Protein AF-A0A3D4BCY2-F1 (afdb_monomer_lite)

Secondary structure (DSSP, 8-state):
-TTTTT-SEEEES-GGGGGG--GGGGSS-GGGSPPEE-SSSSSEE--SS-HHHHHHHHHHHT-EEEE----SS--HHHHHHHHHHHH--TTSTT--S----PPP---

Radius of gyration: 14.32 Å; chains: 1; bounding box: 33×37×39 Å

pLDDT: mean 86.17, std 18.75, range [29.62, 98.06]

Sequence (107 aa):
MMKEAALPLLRFPGGNFSSGYHWRDGVGPTENRPILPNPAWPEIECNDAGTDDWLRLCDLVGCEAMICGNGGNGTPEEAAQWVEYCNGRCGHAYGGSARRQRPSAAV

Foldseek 3Di:
DLLVVVEAEDEPPDDPQQQPDQQVLLDDDLVPRDWAQRPRDRDIDSSSHGDVNVVVVCVVSVHHYHYDHRPHPDDPVSVVLVVCCADPDPPDPNPDDHDPDDPPPDD

Structure (mmCIF, N/CA/C/O backbone):
data_AF-A0A3D4BCY2-F1
#
_entry.id   AF-A0A3D4BCY2-F1
#
loop_
_atom_site.group_PDB
_atom_site.id
_atom_site.type_symbol
_atom_site.label_atom_id
_atom_site.label_alt_id
_atom_site.label_comp_id
_atom_site.label_asym_id
_atom_site.label_entity_id
_atom_site.label_seq_id
_atom_site.pdbx_PDB_ins_code
_atom_site.Cartn_x
_atom_site.Cartn_y
_atom_site.Cartn_z
_atom_site.occupancy
_atom_site.B_iso_or_equiv
_atom_site.auth_seq_id
_atom_site.auth_comp_id
_atom_site.auth_asym_id
_atom_site.auth_atom_id
_atom_site.pdbx_PDB_model_num
ATOM 1 N N . MET A 1 1 ? -20.096 -9.928 7.953 1.00 86.56 1 MET A N 1
ATOM 2 C CA . MET A 1 1 ? -18.914 -10.800 8.167 1.00 86.56 1 MET A CA 1
ATOM 3 C C . MET A 1 1 ? -17.673 -10.071 8.700 1.00 86.56 1 MET A C 1
ATOM 5 O O . MET A 1 1 ? -17.444 -10.175 9.892 1.00 86.56 1 MET A O 1
ATOM 9 N N . MET A 1 2 ? -16.869 -9.324 7.917 1.00 92.56 2 MET A N 1
ATOM 10 C CA . MET A 1 2 ? -15.607 -8.738 8.452 1.00 92.56 2 MET A CA 1
ATOM 11 C C . MET A 1 2 ? -15.816 -7.779 9.635 1.00 92.56 2 MET A C 1
ATOM 13 O O . MET A 1 2 ? -15.078 -7.832 10.611 1.00 92.56 2 MET A O 1
ATOM 17 N N . LYS A 1 3 ? -16.863 -6.948 9.582 1.00 91.19 3 LYS A N 1
ATOM 18 C CA . LYS A 1 3 ? -17.237 -6.052 10.686 1.00 91.19 3 LYS A CA 1
ATOM 19 C C . LYS A 1 3 ? -17.689 -6.804 11.947 1.00 91.19 3 LYS A C 1
ATOM 21 O O . LYS A 1 3 ? -17.396 -6.380 13.055 1.00 91.19 3 LYS A O 1
ATOM 26 N N . GLU A 1 4 ? -18.384 -7.928 11.781 1.00 94.75 4 GLU A N 1
ATOM 27 C CA . GLU A 1 4 ? -18.826 -8.778 12.899 1.00 94.75 4 GLU A CA 1
ATOM 28 C C . GLU A 1 4 ? -17.664 -9.548 13.530 1.00 94.75 4 GLU A C 1
ATOM 30 O O . GLU A 1 4 ? -17.703 -9.834 14.721 1.00 94.75 4 GLU A O 1
ATOM 35 N N . ALA A 1 5 ? -16.622 -9.854 12.750 1.00 94.12 5 ALA A N 1
ATOM 36 C CA . ALA A 1 5 ? -15.426 -10.535 13.237 1.00 94.12 5 ALA A CA 1
ATOM 37 C C . ALA A 1 5 ? -14.593 -9.682 14.211 1.00 94.12 5 ALA A C 1
ATOM 39 O O . ALA A 1 5 ? -13.652 -10.207 14.799 1.00 94.12 5 ALA A O 1
ATOM 40 N N . ALA A 1 6 ? -14.930 -8.394 14.382 1.00 92.19 6 ALA A N 1
ATOM 41 C CA . ALA A 1 6 ? -14.304 -7.481 15.339 1.00 92.19 6 ALA A CA 1
ATOM 42 C C . ALA A 1 6 ? -12.766 -7.490 15.260 1.00 92.19 6 ALA A C 1
ATOM 44 O O . ALA A 1 6 ? -12.068 -7.527 16.273 1.00 92.19 6 ALA A O 1
ATOM 45 N N . LEU A 1 7 ? -12.237 -7.489 14.032 1.00 92.75 7 LEU A N 1
ATOM 46 C CA . LEU A 1 7 ? -10.800 -7.511 13.791 1.00 92.75 7 LEU A CA 1
ATOM 47 C C . LEU A 1 7 ? -10.181 -6.202 14.301 1.00 92.75 7 LEU A C 1
ATOM 49 O O . LEU A 1 7 ? -10.611 -5.135 13.866 1.00 92.75 7 LEU A O 1
ATOM 53 N N . PRO A 1 8 ? -9.169 -6.246 15.183 1.00 93.94 8 PRO A N 1
ATOM 54 C CA . PRO A 1 8 ? -8.557 -5.026 15.702 1.00 93.94 8 PRO A CA 1
ATOM 55 C C . PRO A 1 8 ? -7.662 -4.354 14.660 1.00 93.94 8 PRO A C 1
ATOM 57 O O . PRO A 1 8 ? -7.507 -3.139 14.672 1.00 93.94 8 PRO A O 1
ATOM 60 N N . LEU A 1 9 ? -7.083 -5.140 13.750 1.00 94.75 9 LEU A N 1
ATOM 61 C CA . LEU A 1 9 ? -6.047 -4.700 12.829 1.00 94.75 9 LEU A CA 1
ATOM 62 C C . LEU A 1 9 ? -6.112 -5.502 11.530 1.00 94.75 9 LEU A C 1
ATOM 64 O O . LEU A 1 9 ? -6.293 -6.721 11.546 1.00 94.75 9 LEU A O 1
ATOM 68 N N . LEU A 1 10 ? -5.916 -4.817 10.407 1.00 95.38 10 LEU A N 1
ATOM 69 C CA . LEU A 1 10 ? -5.707 -5.418 9.093 1.00 95.38 10 LEU A CA 1
ATOM 70 C C . LEU A 1 10 ? -4.318 -5.048 8.576 1.00 95.38 10 LEU A C 1
ATOM 72 O O . LEU A 1 10 ? -3.855 -3.930 8.782 1.00 95.38 10 LEU A O 1
ATOM 76 N N . ARG A 1 11 ? -3.656 -5.989 7.896 1.00 96.31 11 ARG A N 1
ATOM 77 C CA . ARG A 1 11 ? -2.319 -5.811 7.309 1.00 96.31 11 ARG A CA 1
ATOM 78 C C . ARG A 1 11 ? -2.392 -5.786 5.779 1.00 96.31 11 ARG A C 1
ATOM 80 O O . ARG A 1 11 ? -3.030 -6.657 5.198 1.00 96.31 11 ARG A O 1
ATOM 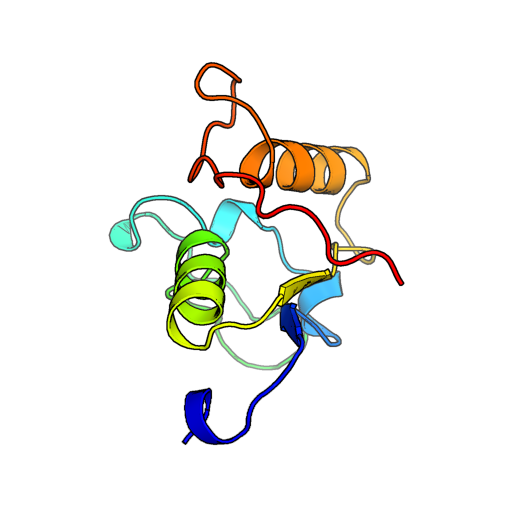87 N N . PHE A 1 12 ? -1.682 -4.858 5.136 1.00 95.94 12 PHE A N 1
ATOM 88 C CA . PHE A 1 12 ? -1.608 -4.688 3.672 1.00 95.94 12 PHE A CA 1
ATOM 89 C C . PHE A 1 12 ? -0.254 -4.102 3.242 1.00 95.94 12 PHE A C 1
ATOM 91 O O . PHE A 1 12 ? 0.347 -3.399 4.050 1.00 95.94 12 PHE A O 1
ATOM 98 N N . PRO A 1 13 ? 0.258 -4.337 2.019 1.00 88.00 13 PRO A N 1
ATOM 99 C CA . PRO A 1 13 ? -0.103 -5.336 1.014 1.00 88.00 13 PRO A CA 1
ATOM 100 C C . PRO A 1 13 ? 0.807 -6.545 1.246 1.00 88.00 13 PRO A C 1
ATOM 102 O O . PRO A 1 13 ? 1.875 -6.681 0.661 1.00 88.00 13 PRO A O 1
ATOM 105 N N . GLY A 1 14 ? 0.479 -7.319 2.278 1.00 90.50 14 GLY A N 1
ATOM 106 C CA . GLY A 1 14 ? 1.450 -8.165 2.968 1.00 90.50 14 GLY A CA 1
ATOM 107 C C . GLY A 1 14 ? 1.877 -9.436 2.230 1.00 90.50 14 GLY A C 1
ATOM 108 O O . GLY A 1 14 ? 1.538 -9.695 1.079 1.00 90.50 14 GLY A O 1
ATOM 109 N N . GLY A 1 15 ? 2.629 -10.261 2.961 1.00 92.75 15 GLY A N 1
ATOM 110 C CA . GLY A 1 15 ? 3.218 -11.492 2.435 1.00 92.75 15 GLY A CA 1
ATOM 111 C C . GLY A 1 15 ? 4.350 -11.206 1.450 1.00 92.75 15 GLY A C 1
ATOM 112 O O . GLY A 1 15 ? 4.912 -10.110 1.442 1.00 92.75 15 GLY A O 1
ATOM 113 N N . ASN A 1 16 ? 4.664 -12.191 0.612 1.00 95.12 16 ASN A N 1
ATOM 114 C CA . ASN A 1 16 ? 5.733 -12.095 -0.387 1.00 95.12 16 ASN A CA 1
ATOM 115 C C . ASN A 1 16 ? 5.494 -10.959 -1.397 1.00 95.12 16 ASN A C 1
ATOM 117 O O . ASN A 1 16 ? 6.449 -10.397 -1.919 1.00 95.12 16 ASN A O 1
ATOM 121 N N . PHE A 1 17 ? 4.230 -10.593 -1.633 1.00 96.81 17 PHE A N 1
ATOM 122 C CA . PHE A 1 17 ? 3.846 -9.535 -2.566 1.00 96.81 17 PHE A CA 1
ATOM 123 C C . PHE A 1 17 ? 4.458 -8.174 -2.202 1.00 96.81 17 PHE A C 1
ATOM 125 O O . PHE A 1 17 ? 4.984 -7.491 -3.077 1.00 96.81 17 PHE A O 1
ATOM 132 N N . SER A 1 18 ? 4.483 -7.814 -0.910 1.00 96.62 18 SER A N 1
ATOM 133 C CA . SER A 1 18 ? 5.070 -6.540 -0.461 1.00 96.62 18 SER A CA 1
ATOM 134 C C . SER A 1 18 ? 6.518 -6.330 -0.909 1.00 96.62 18 SER A C 1
ATOM 136 O O . SER A 1 18 ? 6.907 -5.189 -1.117 1.00 96.62 18 SER A O 1
ATOM 138 N N . SER A 1 19 ? 7.310 -7.391 -1.099 1.00 96.38 19 SER A N 1
ATOM 139 C CA . SER A 1 19 ? 8.725 -7.301 -1.493 1.00 96.38 19 SER A CA 1
ATOM 140 C C . SER A 1 19 ? 8.959 -6.806 -2.926 1.00 96.38 19 SER A C 1
ATOM 142 O O . SER A 1 19 ? 10.107 -6.563 -3.293 1.00 96.38 19 SER A O 1
ATOM 144 N N . GLY A 1 20 ? 7.904 -6.684 -3.733 1.00 96.50 20 GLY A N 1
ATOM 145 C CA . GLY A 1 20 ? 7.965 -6.140 -5.090 1.00 96.50 20 GLY A CA 1
ATOM 146 C C . GLY A 1 20 ? 6.833 -5.172 -5.419 1.00 96.50 20 GLY A C 1
ATOM 147 O O . GLY A 1 20 ? 6.617 -4.878 -6.589 1.00 96.50 20 GLY A O 1
ATOM 148 N N . TYR A 1 21 ? 6.080 -4.721 -4.413 1.00 97.25 21 TYR A N 1
ATOM 149 C CA . TYR A 1 21 ? 4.952 -3.816 -4.601 1.00 97.25 21 TYR A CA 1
ATOM 150 C C . TYR A 1 21 ? 5.393 -2.361 -4.457 1.00 97.25 21 TYR A C 1
ATOM 152 O O . TYR A 1 21 ? 5.931 -1.978 -3.413 1.00 97.25 21 TYR A O 1
ATOM 160 N N . HIS A 1 22 ? 5.122 -1.551 -5.478 1.00 97.44 22 HIS A N 1
ATOM 161 C CA . HIS A 1 22 ? 5.361 -0.114 -5.447 1.00 97.44 22 HIS A CA 1
ATOM 162 C C . HIS A 1 22 ? 4.053 0.618 -5.166 1.00 97.44 22 HIS A C 1
ATOM 164 O O . HIS A 1 22 ? 3.135 0.633 -5.981 1.00 97.44 22 HIS A O 1
ATOM 170 N N . TRP A 1 23 ? 3.941 1.236 -3.989 1.00 96.44 23 TRP A N 1
ATOM 171 C CA . TRP A 1 23 ? 2.650 1.716 -3.470 1.00 96.44 23 TRP A CA 1
ATOM 172 C C . TRP A 1 23 ? 1.960 2.760 -4.351 1.00 96.44 23 TRP A C 1
ATOM 174 O O . TRP A 1 23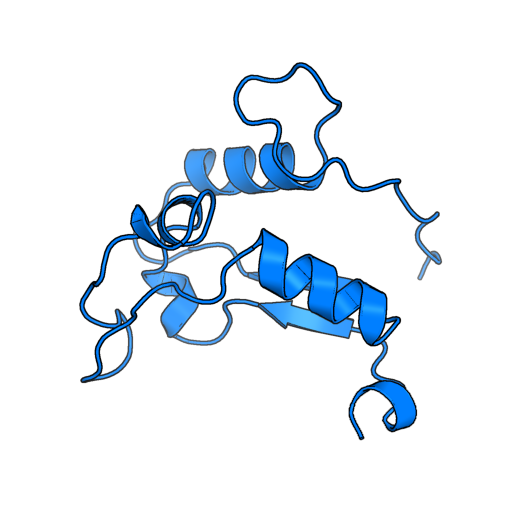 ? 0.739 2.918 -4.276 1.00 96.44 23 TRP A O 1
ATOM 184 N N . ARG A 1 24 ? 2.741 3.467 -5.175 1.00 96.00 24 ARG A N 1
ATOM 185 C CA . ARG A 1 24 ? 2.259 4.482 -6.115 1.00 96.00 24 ARG A CA 1
ATOM 186 C C . ARG A 1 24 ? 1.449 3.890 -7.267 1.00 96.00 24 ARG A C 1
ATOM 188 O O . ARG A 1 24 ? 0.602 4.590 -7.810 1.00 96.00 24 ARG A O 1
ATOM 195 N N . ASP A 1 25 ? 1.671 2.622 -7.594 1.00 96.75 25 ASP A N 1
ATOM 196 C CA . ASP A 1 25 ? 0.934 1.929 -8.651 1.00 96.75 25 ASP A CA 1
ATOM 197 C C . ASP A 1 25 ? -0.530 1.692 -8.242 1.00 96.75 25 ASP A C 1
ATOM 199 O O . ASP A 1 25 ? -1.416 1.617 -9.087 1.00 96.75 25 ASP A O 1
ATOM 203 N N . GLY A 1 26 ? -0.806 1.649 -6.934 1.00 95.44 26 GLY A N 1
ATOM 204 C CA . GLY A 1 26 ? -2.142 1.459 -6.368 1.00 95.44 26 GLY A CA 1
ATOM 205 C C . GLY A 1 26 ? -2.856 2.739 -5.917 1.00 95.44 26 GLY A C 1
ATOM 206 O O . GLY A 1 26 ? -3.798 2.651 -5.131 1.00 95.44 26 GLY A O 1
ATOM 207 N N . VAL A 1 27 ? -2.419 3.938 -6.314 1.00 94.25 27 VAL A N 1
ATOM 208 C CA . VAL A 1 27 ? -3.076 5.201 -5.908 1.00 94.25 27 VAL A CA 1
ATOM 209 C C . VAL A 1 27 ? -3.474 6.056 -7.106 1.00 94.25 27 VAL A C 1
ATOM 211 O O . VAL A 1 27 ? -2.961 5.899 -8.208 1.00 94.25 27 VAL A O 1
ATOM 214 N N . GLY A 1 28 ? -4.401 6.991 -6.887 1.00 91.25 28 GLY A N 1
ATOM 215 C CA . GLY A 1 28 ? -4.969 7.816 -7.956 1.00 91.25 28 GLY A CA 1
ATOM 216 C C . GLY A 1 28 ? -6.124 7.128 -8.701 1.00 91.25 28 GLY A C 1
ATOM 217 O O . GLY A 1 28 ? -6.607 6.084 -8.246 1.00 91.25 28 GLY A O 1
ATOM 218 N N . PRO A 1 29 ? -6.611 7.728 -9.806 1.00 93.25 29 PRO A N 1
ATOM 219 C CA . PRO A 1 29 ? -7.732 7.194 -10.582 1.00 93.25 29 PRO A CA 1
ATOM 220 C C . PRO A 1 29 ? -7.432 5.786 -11.100 1.00 93.25 29 PRO A C 1
ATOM 222 O O . PRO A 1 29 ? -6.366 5.568 -11.675 1.00 93.25 29 PRO A O 1
ATOM 225 N N . THR A 1 30 ? -8.353 4.845 -10.889 1.00 92.50 30 THR A N 1
ATOM 226 C CA . THR A 1 30 ? -8.173 3.421 -11.215 1.00 92.50 30 THR A CA 1
ATOM 227 C C . THR A 1 30 ? -7.818 3.203 -12.685 1.00 92.50 30 THR A C 1
ATOM 229 O O . THR A 1 30 ? -6.958 2.389 -12.990 1.00 92.50 30 THR A O 1
ATOM 232 N N . GLU A 1 31 ? -8.390 3.992 -13.595 1.00 95.06 31 GLU A N 1
ATOM 233 C CA . GLU A 1 31 ? -8.120 3.931 -15.035 1.00 95.06 31 GLU A CA 1
ATOM 234 C C . GLU A 1 31 ? -6.670 4.261 -15.427 1.00 95.06 31 GLU A C 1
ATOM 236 O O . GLU A 1 31 ? -6.244 3.928 -16.531 1.00 95.06 31 GLU A O 1
ATOM 241 N N . ASN A 1 32 ? -5.916 4.911 -14.535 1.00 95.19 32 ASN A N 1
ATOM 242 C CA . ASN A 1 32 ? -4.515 5.272 -14.748 1.00 95.19 32 ASN A CA 1
ATOM 243 C C . ASN A 1 32 ? -3.543 4.334 -14.018 1.00 95.19 32 ASN A C 1
ATOM 245 O O . ASN A 1 32 ? -2.329 4.514 -14.141 1.00 95.19 32 ASN A O 1
ATOM 249 N N . ARG A 1 33 ? -4.046 3.371 -13.236 1.00 96.50 33 ARG A N 1
ATOM 250 C CA . ARG A 1 33 ? -3.207 2.430 -12.490 1.00 96.50 33 ARG A CA 1
ATOM 251 C C . ARG A 1 33 ? -2.662 1.358 -13.440 1.00 96.50 33 ARG A C 1
ATOM 253 O O . ARG A 1 33 ? -3.401 0.865 -14.294 1.00 96.50 33 ARG A O 1
ATOM 260 N N . PRO A 1 34 ? -1.365 1.017 -13.358 1.00 97.38 34 PRO A N 1
ATOM 261 C CA . PRO A 1 34 ? -0.763 0.070 -14.281 1.00 97.38 34 PRO A CA 1
ATOM 262 C C . PRO A 1 34 ? -1.205 -1.364 -13.972 1.00 97.38 34 PRO A C 1
ATOM 264 O O . PRO A 1 34 ? -1.339 -1.754 -12.815 1.00 97.38 34 PRO A O 1
ATOM 267 N N . ILE A 1 35 ? -1.340 -2.171 -15.023 1.00 97.50 35 ILE A N 1
ATOM 268 C CA . ILE A 1 35 ? -1.495 -3.624 -14.923 1.00 97.50 35 ILE A CA 1
ATOM 269 C C . ILE A 1 35 ? -0.104 -4.248 -15.049 1.00 97.50 35 ILE A C 1
ATOM 271 O O . ILE A 1 35 ? 0.558 -4.080 -16.077 1.00 97.50 35 ILE A O 1
ATOM 275 N N . LEU A 1 36 ? 0.352 -4.951 -14.013 1.00 96.69 36 LEU A N 1
ATOM 276 C CA . LEU A 1 36 ? 1.722 -5.457 -13.898 1.00 96.69 36 LEU A CA 1
ATOM 277 C C . LEU A 1 36 ? 1.741 -6.956 -13.573 1.00 96.69 36 LEU A C 1
ATOM 279 O O . LEU A 1 36 ? 0.791 -7.475 -12.993 1.00 96.69 36 LEU A O 1
ATOM 283 N N . PRO A 1 37 ? 2.819 -7.687 -13.902 1.00 97.06 37 PRO A N 1
ATOM 284 C CA . PRO A 1 37 ? 3.032 -9.017 -13.344 1.00 97.06 37 PRO A CA 1
ATOM 285 C C . PRO A 1 37 ? 3.065 -8.962 -11.814 1.00 97.06 37 PRO A C 1
ATOM 287 O O . PRO A 1 37 ? 3.716 -8.090 -11.237 1.00 97.06 37 PRO A O 1
ATOM 290 N N . ASN A 1 38 ? 2.395 -9.905 -11.155 1.00 95.69 38 ASN A N 1
ATOM 291 C CA . ASN A 1 38 ? 2.461 -10.014 -9.707 1.00 95.69 38 ASN A CA 1
ATOM 292 C C . ASN A 1 38 ? 3.904 -10.382 -9.285 1.00 95.69 38 ASN A C 1
ATOM 294 O O . ASN A 1 38 ? 4.480 -11.329 -9.824 1.00 95.69 38 ASN A O 1
ATOM 298 N N . PRO A 1 39 ? 4.513 -9.668 -8.322 1.00 93.62 39 PRO A N 1
ATOM 299 C CA . PRO A 1 39 ? 5.911 -9.878 -7.944 1.00 93.62 39 PRO A CA 1
ATOM 300 C C . PRO A 1 39 ? 6.174 -11.199 -7.205 1.00 93.62 39 PRO A C 1
ATOM 302 O O . PRO A 1 39 ? 7.327 -11.609 -7.086 1.00 93.62 39 PRO A O 1
ATOM 305 N N . ALA A 1 40 ? 5.137 -11.853 -6.675 1.00 95.44 40 ALA A N 1
ATOM 306 C CA . ALA A 1 40 ? 5.266 -13.068 -5.872 1.00 95.44 40 ALA A CA 1
ATOM 307 C C . ALA A 1 40 ? 4.672 -14.314 -6.541 1.00 95.44 40 ALA A C 1
ATOM 309 O O . ALA A 1 40 ? 5.145 -15.424 -6.291 1.00 95.44 40 ALA A O 1
ATOM 310 N N . TRP A 1 41 ? 3.641 -14.145 -7.367 1.00 94.56 41 TRP A N 1
ATOM 311 C CA . TRP A 1 41 ? 2.825 -15.237 -7.902 1.00 94.56 41 TRP A CA 1
ATOM 312 C C . TRP A 1 41 ? 2.745 -15.168 -9.433 1.00 94.56 41 TRP A C 1
ATOM 314 O O . TRP A 1 41 ? 2.914 -14.089 -9.996 1.00 94.56 41 TRP A O 1
ATOM 324 N N . PRO A 1 42 ? 2.477 -16.285 -10.139 1.00 95.56 42 PRO A N 1
ATOM 325 C CA . PRO A 1 42 ? 2.331 -16.303 -11.597 1.00 95.56 42 PRO A CA 1
ATOM 326 C C . PRO A 1 42 ? 0.964 -15.741 -12.034 1.00 95.56 42 PRO A C 1
ATOM 328 O O . PRO A 1 42 ? 0.188 -16.405 -12.717 1.00 95.56 42 PRO A O 1
ATOM 331 N N . GLU A 1 43 ? 0.665 -14.520 -11.603 1.00 95.44 43 GLU A N 1
ATOM 332 C CA . GLU A 1 43 ? -0.596 -13.815 -11.809 1.00 95.44 43 GLU A CA 1
ATOM 333 C C . GLU A 1 43 ? -0.332 -12.391 -12.311 1.00 95.44 43 GLU A C 1
ATOM 335 O O . GLU A 1 43 ? 0.809 -11.931 -12.396 1.00 95.44 43 GLU A O 1
ATOM 340 N N . ILE A 1 44 ? -1.407 -11.691 -12.655 1.00 96.69 44 ILE A N 1
ATOM 341 C CA . ILE A 1 44 ? -1.383 -10.278 -13.017 1.00 96.69 44 ILE A CA 1
ATOM 342 C C . ILE A 1 44 ? -2.001 -9.486 -11.868 1.00 96.69 44 ILE A C 1
ATOM 344 O O . ILE A 1 44 ? -3.053 -9.856 -11.356 1.00 96.69 44 ILE A O 1
ATOM 348 N N . GLU A 1 45 ? -1.345 -8.401 -11.481 1.00 96.38 45 GLU A N 1
ATOM 349 C CA . GLU A 1 45 ? -1.861 -7.408 -10.553 1.00 96.38 45 GLU A CA 1
ATOM 350 C C . GLU A 1 45 ? -2.443 -6.233 -11.346 1.00 96.38 45 GLU A C 1
ATOM 352 O O . GLU A 1 45 ? -1.731 -5.560 -12.095 1.00 96.38 45 GLU A O 1
ATOM 357 N N . CYS A 1 46 ? -3.746 -5.999 -11.193 1.00 96.19 46 CYS A N 1
ATOM 358 C CA . CYS A 1 46 ? -4.448 -4.898 -11.856 1.00 96.19 46 CYS A CA 1
ATOM 359 C C . CYS A 1 46 ? -4.349 -3.580 -11.077 1.00 96.19 46 CYS A C 1
ATOM 361 O O . CYS A 1 46 ? -4.662 -2.531 -11.628 1.00 96.19 46 CYS A O 1
ATOM 363 N N . ASN A 1 47 ? -3.944 -3.626 -9.801 1.00 95.44 47 ASN A N 1
ATOM 364 C CA . ASN A 1 47 ? -3.905 -2.482 -8.889 1.00 95.44 47 ASN A CA 1
ATOM 365 C C . ASN A 1 47 ? -5.276 -1.795 -8.692 1.00 95.44 47 ASN A C 1
ATOM 367 O O . ASN A 1 47 ? -5.357 -0.637 -8.272 1.00 95.44 47 ASN A O 1
ATOM 371 N N . ASP A 1 48 ? -6.376 -2.520 -8.929 1.00 94.44 48 ASP A N 1
ATOM 372 C CA . ASP A 1 48 ? -7.748 -2.014 -8.765 1.00 94.44 48 ASP A CA 1
ATO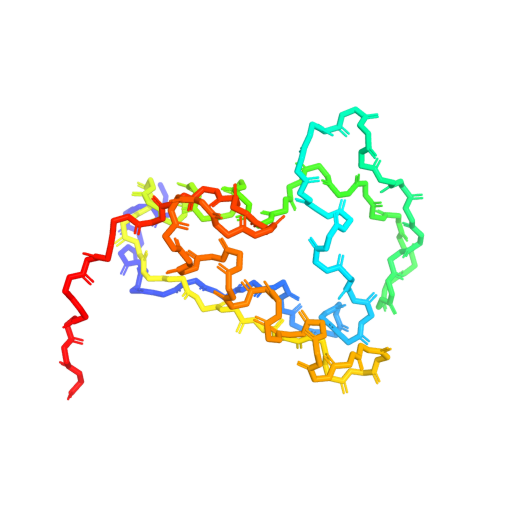M 373 C C . ASP A 1 48 ? -8.040 -1.583 -7.321 1.00 94.44 48 ASP A C 1
ATOM 375 O O . ASP A 1 48 ? -8.799 -0.641 -7.090 1.00 94.44 48 ASP A O 1
ATOM 379 N N . ALA A 1 49 ? -7.413 -2.251 -6.349 1.00 94.56 49 ALA A N 1
ATOM 380 C CA . ALA A 1 49 ? -7.494 -1.928 -4.933 1.00 94.56 49 ALA A CA 1
ATOM 381 C C . ALA A 1 49 ? -6.097 -1.643 -4.378 1.00 94.56 49 ALA A C 1
ATOM 383 O O . ALA A 1 49 ? -5.283 -2.552 -4.222 1.00 94.56 49 ALA A O 1
ATOM 384 N N . GLY A 1 50 ? -5.837 -0.382 -4.037 1.00 95.06 50 GLY A N 1
ATOM 385 C CA . GLY A 1 50 ? -4.574 0.019 -3.426 1.00 95.06 50 GLY A CA 1
ATOM 386 C C . GLY A 1 50 ? -4.761 0.730 -2.093 1.00 95.06 50 GLY A C 1
ATOM 387 O O . GLY A 1 50 ? -5.673 0.417 -1.325 1.00 95.06 50 GLY A O 1
ATOM 388 N N . THR A 1 51 ? -3.867 1.672 -1.786 1.00 95.31 51 THR A N 1
ATOM 389 C CA . THR A 1 51 ? -3.777 2.277 -0.446 1.00 95.31 51 THR A CA 1
ATOM 390 C C . THR A 1 51 ? -5.093 2.932 -0.023 1.00 95.31 51 THR A C 1
ATOM 392 O O . THR A 1 51 ? -5.610 2.607 1.043 1.00 95.31 51 THR A O 1
ATOM 395 N N . ASP A 1 52 ? -5.667 3.813 -0.846 1.00 93.56 52 ASP A N 1
ATOM 396 C CA . ASP A 1 52 ? -6.900 4.538 -0.501 1.00 93.56 52 ASP A CA 1
ATOM 397 C C . ASP A 1 52 ? -8.090 3.590 -0.282 1.00 93.56 52 ASP A C 1
ATOM 399 O O . ASP A 1 52 ? -8.842 3.726 0.690 1.00 93.56 52 ASP A O 1
ATOM 403 N N . ASP A 1 53 ? -8.229 2.597 -1.161 1.00 94.69 53 ASP A N 1
ATOM 404 C CA . ASP A 1 53 ? -9.306 1.607 -1.130 1.00 94.69 53 ASP A CA 1
ATOM 405 C C . ASP A 1 53 ? -9.225 0.751 0.140 1.00 94.69 53 ASP A C 1
ATOM 407 O O . ASP A 1 53 ? -10.217 0.542 0.847 1.00 94.69 53 ASP A O 1
ATOM 411 N N . TRP A 1 54 ? -8.014 0.313 0.484 1.00 95.38 54 TRP A N 1
ATOM 412 C CA . TRP A 1 54 ? -7.756 -0.467 1.686 1.00 95.38 54 TRP A CA 1
ATOM 413 C C . TRP A 1 54 ? -7.932 0.349 2.975 1.00 95.38 54 TRP A C 1
ATOM 415 O O . TRP A 1 54 ? -8.524 -0.141 3.943 1.00 95.38 54 TRP A O 1
ATOM 425 N N . LEU A 1 55 ? -7.483 1.608 3.007 1.00 94.75 55 LEU A N 1
ATOM 426 C CA . LEU A 1 55 ? -7.708 2.485 4.160 1.00 94.75 55 LEU A CA 1
ATOM 427 C C . LEU A 1 55 ? -9.211 2.710 4.381 1.00 94.75 55 LEU A C 1
ATOM 429 O O . LEU A 1 55 ? -9.666 2.666 5.528 1.00 94.75 55 LEU A O 1
ATOM 433 N N . ARG A 1 56 ? -9.985 2.876 3.299 1.00 93.88 56 ARG A N 1
ATOM 434 C CA . ARG A 1 56 ? -11.449 2.974 3.355 1.00 93.88 56 ARG A CA 1
ATOM 435 C C . ARG A 1 56 ? -12.093 1.686 3.859 1.00 93.88 56 ARG A C 1
ATOM 437 O O . ARG A 1 56 ? -13.032 1.755 4.653 1.00 93.88 56 ARG A O 1
ATOM 444 N N . LEU A 1 57 ? -11.596 0.522 3.443 1.00 94.75 57 LEU A N 1
ATOM 445 C CA . LEU A 1 57 ? -12.047 -0.760 3.984 1.00 94.75 57 LEU A CA 1
ATOM 446 C C . LEU A 1 57 ? -11.823 -0.828 5.500 1.00 94.75 57 LEU A C 1
ATOM 448 O O . LEU A 1 57 ? -12.749 -1.184 6.228 1.00 94.75 57 LEU A O 1
ATOM 452 N N . CYS A 1 58 ? -10.640 -0.434 5.984 1.00 95.25 58 CYS A N 1
ATOM 453 C CA . CYS A 1 58 ? -10.341 -0.410 7.418 1.00 95.25 58 CYS A CA 1
ATOM 454 C C . CYS A 1 58 ? -11.320 0.487 8.192 1.00 95.25 58 CYS A C 1
ATOM 456 O O . CYS A 1 58 ? -11.817 0.092 9.248 1.00 95.25 58 CYS A O 1
ATOM 458 N N . ASP A 1 59 ? -11.675 1.654 7.644 1.00 94.06 59 ASP A N 1
ATOM 459 C CA . ASP A 1 59 ? -12.662 2.551 8.256 1.00 94.06 59 ASP A CA 1
ATOM 460 C C . ASP A 1 59 ? -14.071 1.943 8.315 1.00 94.06 59 ASP A C 1
ATOM 462 O O . ASP A 1 59 ? -14.766 2.105 9.321 1.00 94.06 59 ASP A O 1
ATOM 466 N N . LEU A 1 60 ? -14.492 1.234 7.263 1.00 94.38 60 LEU A N 1
ATOM 467 C CA . LEU A 1 60 ? -15.797 0.565 7.202 1.00 94.38 60 LEU A CA 1
ATOM 468 C C . LEU A 1 60 ? -15.886 -0.632 8.159 1.00 94.38 60 LEU A C 1
ATOM 470 O O . LEU A 1 60 ? -16.936 -0.858 8.771 1.00 94.38 60 LEU A O 1
ATOM 474 N N . VAL A 1 61 ? -14.795 -1.392 8.277 1.00 95.25 61 VAL A N 1
ATOM 475 C CA . VAL A 1 61 ? -14.670 -2.525 9.204 1.00 95.25 61 VAL A CA 1
ATOM 476 C C . VAL A 1 61 ? -14.544 -2.037 10.649 1.00 95.25 61 VAL A C 1
ATOM 478 O O . VAL A 1 61 ? -15.069 -2.686 11.550 1.00 95.25 61 VAL A O 1
ATOM 481 N N . GLY A 1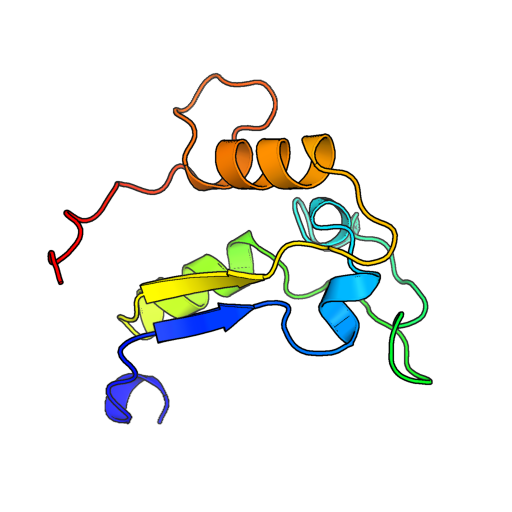 62 ? -13.937 -0.869 10.866 1.00 94.44 62 GLY A N 1
ATOM 482 C CA . GLY A 1 62 ? -13.682 -0.309 12.192 1.00 94.44 62 GLY A CA 1
ATOM 483 C C . GLY A 1 62 ? -12.396 -0.831 12.832 1.00 94.44 62 GLY A C 1
ATOM 484 O O . GLY A 1 62 ? -12.337 -0.929 14.054 1.00 94.44 62 GLY A O 1
ATOM 485 N N . CYS A 1 63 ? -11.388 -1.165 12.024 1.00 94.19 63 CYS A N 1
ATOM 486 C CA . CYS A 1 63 ? -10.108 -1.707 12.476 1.00 94.19 63 CYS A CA 1
ATOM 487 C C . CYS A 1 63 ? -8.946 -0.743 12.209 1.00 94.19 63 CYS A C 1
ATOM 489 O O . CYS A 1 63 ? -9.033 0.168 11.379 1.00 94.19 63 CYS A O 1
ATOM 491 N N . GLU A 1 64 ? -7.823 -0.976 12.881 1.00 94.62 64 GLU A N 1
ATOM 492 C CA . GLU A 1 64 ? -6.570 -0.301 12.575 1.00 94.62 64 GLU A CA 1
ATOM 493 C C . GLU A 1 64 ? -5.936 -0.835 11.287 1.00 94.62 64 GLU A C 1
ATOM 495 O O . GLU A 1 64 ? -6.170 -1.962 10.844 1.00 94.62 64 GLU A O 1
ATOM 500 N N . ALA A 1 65 ? -5.123 0.017 10.678 1.00 95.19 65 ALA A N 1
ATOM 501 C CA . ALA A 1 65 ? -4.451 -0.228 9.415 1.00 95.19 65 ALA A CA 1
ATOM 502 C C . ALA A 1 65 ? -2.950 -0.403 9.670 1.00 95.19 65 ALA A C 1
ATOM 504 O O . ALA A 1 65 ? -2.297 0.528 10.138 1.00 95.19 65 ALA A O 1
ATOM 505 N N . MET A 1 66 ? -2.402 -1.566 9.320 1.00 95.38 66 MET A N 1
ATOM 506 C CA . MET A 1 66 ? -0.970 -1.858 9.352 1.00 95.38 66 MET A CA 1
ATOM 507 C C . MET A 1 66 ? -0.407 -1.996 7.935 1.00 95.38 66 MET A C 1
ATOM 509 O O . MET A 1 66 ? -0.750 -2.928 7.206 1.00 95.38 66 MET A O 1
ATOM 513 N N . ILE A 1 67 ? 0.501 -1.095 7.563 1.00 94.94 67 ILE A N 1
ATOM 514 C CA . ILE A 1 67 ? 1.190 -1.141 6.270 1.00 94.94 67 ILE A CA 1
ATOM 515 C C . ILE A 1 67 ? 2.469 -1.984 6.372 1.00 94.94 67 ILE A C 1
ATOM 517 O O . ILE A 1 67 ? 3.238 -1.867 7.325 1.00 94.94 67 ILE A O 1
ATOM 521 N N . CYS A 1 68 ? 2.702 -2.827 5.370 1.00 95.81 68 CYS A N 1
ATOM 522 C CA . CYS A 1 68 ? 3.938 -3.561 5.143 1.00 95.81 68 CYS A CA 1
ATOM 523 C C . CYS A 1 68 ? 4.708 -2.871 4.013 1.00 95.81 68 CYS A C 1
ATOM 525 O O . CYS A 1 68 ? 4.303 -2.954 2.856 1.00 95.81 68 CYS A O 1
ATOM 527 N N . GLY A 1 69 ? 5.795 -2.176 4.348 1.00 94.88 69 GLY A N 1
ATOM 528 C CA . GLY A 1 69 ? 6.651 -1.538 3.347 1.00 94.88 69 GLY A CA 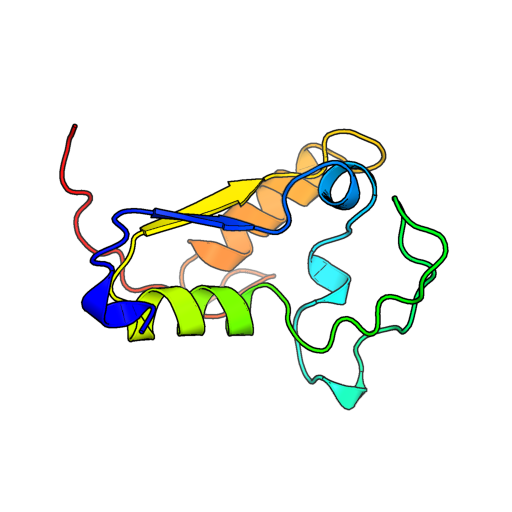1
ATOM 529 C C . GLY A 1 69 ? 7.372 -2.556 2.460 1.00 94.88 69 GLY A C 1
ATOM 530 O O . GLY A 1 69 ? 7.584 -3.705 2.858 1.00 94.88 69 GLY A O 1
ATOM 531 N N . ASN A 1 70 ? 7.776 -2.113 1.271 1.00 97.12 70 ASN A N 1
ATOM 532 C CA . ASN A 1 70 ? 8.574 -2.917 0.358 1.00 97.12 70 ASN A CA 1
ATOM 533 C C . ASN A 1 70 ? 10.038 -2.955 0.812 1.00 97.12 70 ASN A C 1
ATOM 535 O O . ASN A 1 70 ? 10.794 -2.01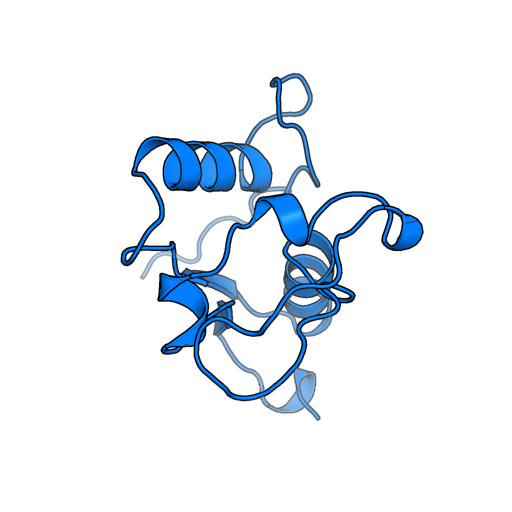0 0.604 1.00 97.12 70 ASN A O 1
ATOM 539 N N . GLY A 1 71 ? 10.420 -4.060 1.453 1.00 95.25 71 GLY A N 1
ATOM 540 C CA . GLY A 1 71 ? 11.798 -4.342 1.863 1.00 95.25 71 GLY A CA 1
ATOM 541 C C . GLY A 1 71 ? 12.574 -5.246 0.900 1.00 95.25 71 GLY A C 1
ATOM 542 O O . GLY A 1 71 ? 13.617 -5.762 1.290 1.00 95.25 71 GLY A O 1
ATOM 543 N N . GLY A 1 72 ? 12.043 -5.518 -0.297 1.00 96.44 72 GLY A N 1
ATOM 544 C CA . GLY A 1 72 ? 12.713 -6.327 -1.314 1.00 96.44 72 GLY A CA 1
ATOM 545 C C . GLY A 1 72 ? 13.457 -5.450 -2.314 1.00 96.44 72 GLY A C 1
ATOM 546 O O . GLY A 1 72 ? 14.664 -5.263 -2.189 1.00 96.44 72 GLY A O 1
ATOM 547 N N . ASN A 1 73 ? 12.739 -4.918 -3.303 1.00 96.25 73 ASN A N 1
ATOM 548 C CA . ASN A 1 73 ? 13.301 -4.053 -4.349 1.00 96.25 73 ASN A CA 1
ATOM 549 C C . ASN A 1 73 ? 12.924 -2.560 -4.215 1.00 96.25 73 ASN A C 1
ATOM 551 O O . ASN A 1 73 ? 13.315 -1.767 -5.070 1.00 96.25 73 ASN A O 1
ATOM 555 N N . GLY A 1 74 ? 12.167 -2.180 -3.180 1.00 96.19 74 GLY A N 1
ATOM 556 C CA . GLY A 1 74 ? 11.839 -0.785 -2.863 1.00 96.19 74 GLY A CA 1
ATOM 557 C C . GLY A 1 74 ? 12.969 -0.045 -2.139 1.00 96.19 74 GLY A C 1
ATOM 558 O O . GLY A 1 74 ? 13.993 -0.633 -1.781 1.00 96.19 74 GLY A O 1
ATOM 559 N N . THR A 1 75 ? 12.784 1.258 -1.892 1.00 98.06 75 THR A N 1
ATOM 560 C CA . THR A 1 75 ? 13.765 2.082 -1.156 1.00 98.06 75 THR A CA 1
ATOM 561 C C . THR A 1 75 ? 13.210 2.647 0.158 1.00 98.06 75 THR A C 1
ATOM 563 O O . THR A 1 75 ? 11.994 2.804 0.312 1.00 98.06 75 THR A O 1
ATOM 566 N N . PRO A 1 76 ? 14.079 3.008 1.125 1.00 97.44 76 PRO A N 1
ATOM 567 C CA . PRO A 1 76 ? 13.654 3.724 2.328 1.00 97.44 76 PRO A CA 1
ATOM 568 C C . PRO A 1 76 ? 12.903 5.027 2.023 1.00 97.44 76 PRO A C 1
ATOM 570 O O . PRO A 1 76 ? 11.947 5.365 2.719 1.00 97.44 76 PRO A O 1
ATOM 573 N N . GLU A 1 77 ? 13.296 5.746 0.971 1.00 97.50 77 GLU A N 1
ATOM 574 C CA . GLU A 1 77 ? 12.640 6.978 0.525 1.00 97.50 77 GLU A CA 1
ATOM 575 C C . GLU A 1 77 ? 11.227 6.703 0.011 1.00 97.50 77 GLU A C 1
ATOM 577 O O . GLU A 1 77 ? 10.304 7.446 0.343 1.00 97.50 77 GLU A O 1
ATOM 582 N N . GLU A 1 78 ? 11.034 5.629 -0.758 1.00 96.88 78 GLU A N 1
ATOM 583 C CA . GLU A 1 78 ? 9.710 5.206 -1.216 1.00 96.88 78 GLU A CA 1
ATOM 584 C C . GLU A 1 78 ? 8.788 4.901 -0.026 1.00 96.88 78 GLU A C 1
ATOM 586 O O . GLU A 1 78 ? 7.645 5.366 0.010 1.00 96.88 78 GLU A O 1
ATOM 591 N N . ALA A 1 79 ? 9.296 4.179 0.978 1.00 96.25 79 ALA A N 1
ATOM 592 C CA . ALA A 1 79 ? 8.553 3.884 2.199 1.00 96.25 79 ALA A CA 1
ATOM 593 C C . ALA A 1 79 ? 8.225 5.159 2.999 1.00 96.25 79 ALA A C 1
ATOM 595 O O . ALA A 1 79 ? 7.096 5.322 3.466 1.00 96.25 79 ALA A O 1
ATOM 596 N N . ALA A 1 80 ? 9.175 6.090 3.126 1.00 95.38 80 ALA A N 1
ATOM 597 C CA . ALA A 1 80 ? 8.962 7.367 3.806 1.00 95.38 80 ALA A CA 1
ATOM 598 C C . ALA A 1 80 ? 7.887 8.217 3.110 1.00 95.38 80 ALA A C 1
ATOM 600 O O . ALA A 1 80 ? 7.015 8.778 3.773 1.00 95.38 80 ALA A O 1
ATOM 601 N N . GLN A 1 81 ? 7.896 8.253 1.776 1.00 95.44 81 GLN A N 1
ATOM 602 C CA . GLN A 1 81 ? 6.867 8.936 0.991 1.00 95.44 81 GLN A CA 1
ATOM 603 C C . GLN A 1 81 ? 5.491 8.299 1.182 1.00 95.44 81 GLN A C 1
ATOM 605 O O . GLN A 1 81 ? 4.496 9.016 1.203 1.00 95.44 81 GLN A O 1
ATOM 610 N N . TRP A 1 82 ? 5.413 6.978 1.364 1.00 94.81 82 TRP A N 1
ATOM 611 C CA . TRP A 1 82 ? 4.142 6.318 1.657 1.00 94.81 82 TRP A CA 1
ATOM 612 C C . TRP A 1 82 ? 3.596 6.699 3.039 1.00 94.81 82 TRP A C 1
ATOM 614 O O . TRP A 1 82 ? 2.398 6.945 3.201 1.00 94.81 82 TRP A O 1
ATOM 624 N N . VAL A 1 83 ? 4.478 6.807 4.038 1.00 93.56 83 VAL A N 1
ATOM 625 C CA . VAL A 1 83 ? 4.118 7.306 5.374 1.00 93.56 83 VAL A CA 1
ATOM 626 C C . VAL A 1 83 ? 3.613 8.747 5.290 1.00 93.56 83 VAL A C 1
ATOM 628 O O . VAL A 1 83 ? 2.589 9.063 5.898 1.00 93.56 83 VAL A O 1
ATOM 631 N N . GLU A 1 84 ? 4.295 9.606 4.530 1.00 92.38 84 GLU A N 1
ATOM 632 C CA . GLU A 1 84 ? 3.872 10.989 4.290 1.00 92.38 84 GLU A CA 1
ATOM 633 C C . GLU A 1 84 ? 2.538 11.052 3.537 1.00 92.38 84 GLU A C 1
ATOM 635 O O . GLU A 1 84 ? 1.667 11.826 3.917 1.00 92.38 84 GLU A O 1
ATOM 640 N N . TYR A 1 85 ? 2.333 10.203 2.531 1.00 91.25 85 TYR A N 1
ATOM 641 C CA . TYR A 1 85 ? 1.074 10.104 1.794 1.00 91.25 85 TYR A CA 1
ATOM 642 C C . TYR A 1 85 ? -0.102 9.775 2.722 1.00 91.25 85 TYR A C 1
ATOM 644 O O . TYR A 1 85 ? -1.144 10.418 2.653 1.00 91.25 85 TYR A O 1
ATOM 652 N N . CYS A 1 86 ? 0.072 8.808 3.630 1.00 90.69 86 CYS A N 1
ATOM 653 C CA . CYS A 1 86 ? -1.003 8.356 4.518 1.00 90.69 86 CYS A CA 1
ATOM 654 C C . CYS A 1 86 ? -1.266 9.301 5.702 1.00 90.69 86 CYS A C 1
ATOM 656 O O . CYS A 1 86 ? -2.393 9.380 6.193 1.00 90.69 86 CYS A O 1
ATOM 658 N N . ASN A 1 87 ? -0.223 9.959 6.219 1.00 88.25 87 ASN A N 1
ATOM 659 C CA . ASN A 1 87 ? -0.278 10.696 7.489 1.00 88.25 87 ASN A CA 1
ATOM 660 C C . ASN A 1 87 ? -0.022 12.204 7.349 1.00 88.25 87 ASN A C 1
ATOM 662 O O . ASN A 1 87 ? -0.106 12.941 8.336 1.00 88.25 87 ASN A O 1
ATOM 666 N N . GLY A 1 88 ? 0.329 12.666 6.152 1.00 81.38 88 GLY A N 1
ATOM 667 C CA . GLY A 1 88 ? 0.646 14.054 5.859 1.00 81.38 88 GLY A CA 1
ATOM 668 C C . GLY A 1 88 ? -0.566 14.974 5.971 1.00 81.38 88 GLY A C 1
ATOM 669 O O . GLY A 1 88 ? -1.724 14.576 5.845 1.00 81.38 88 GLY A O 1
ATOM 670 N N . ARG A 1 89 ? -0.297 16.259 6.214 1.00 68.44 89 ARG A N 1
ATOM 671 C CA . ARG A 1 89 ? -1.329 17.305 6.174 1.00 68.44 89 ARG A CA 1
ATOM 672 C C . ARG A 1 89 ? -1.620 17.690 4.723 1.00 68.44 89 ARG A C 1
ATOM 674 O O . ARG A 1 89 ? -0.707 17.705 3.897 1.00 68.44 89 ARG A O 1
ATOM 681 N N . CYS A 1 90 ? -2.864 18.078 4.445 1.00 53.69 90 CYS A N 1
ATOM 682 C CA . CYS A 1 90 ? -3.260 18.685 3.176 1.00 53.69 90 CYS A CA 1
ATOM 683 C C . CYS A 1 90 ? -2.319 19.861 2.831 1.00 53.69 90 CYS A C 1
ATOM 685 O O . CYS A 1 90 ? -2.251 20.834 3.580 1.00 53.69 90 CYS A O 1
ATOM 687 N N . GLY A 1 91 ? -1.562 19.734 1.732 1.00 49.25 91 GLY A N 1
ATOM 688 C CA . GLY A 1 91 ? -0.564 20.717 1.281 1.00 49.25 91 GLY A CA 1
ATOM 689 C C . GLY A 1 91 ? 0.851 20.175 1.019 1.00 49.25 91 GLY A C 1
ATOM 690 O O . GLY A 1 91 ? 1.658 20.902 0.448 1.00 49.25 91 GLY A O 1
ATOM 691 N N . HIS A 1 92 ? 1.164 18.927 1.389 1.00 49.72 92 HIS A N 1
ATOM 692 C CA . HIS A 1 92 ? 2.426 18.275 0.996 1.00 49.72 92 HIS A CA 1
ATOM 693 C C . HIS A 1 92 ? 2.359 17.671 -0.415 1.00 49.72 92 HIS A C 1
ATOM 695 O O . HIS A 1 92 ? 1.277 17.351 -0.910 1.00 49.72 92 HIS A O 1
ATOM 701 N N . ALA A 1 93 ? 3.527 17.497 -1.049 1.00 53.31 93 ALA A N 1
ATOM 702 C CA . ALA A 1 93 ? 3.683 17.097 -2.454 1.00 53.31 93 ALA A CA 1
ATOM 703 C C . ALA A 1 93 ? 2.964 15.787 -2.831 1.00 53.31 93 ALA A C 1
ATOM 705 O O . ALA A 1 93 ? 2.636 15.582 -3.997 1.00 53.31 93 ALA A O 1
ATOM 706 N N . TYR A 1 94 ? 2.690 14.927 -1.847 1.00 52.31 94 TYR A N 1
ATOM 707 C CA . TYR A 1 94 ? 2.046 13.626 -2.016 1.00 52.31 94 TYR A CA 1
ATOM 708 C C . TYR A 1 94 ? 0.689 13.530 -1.313 1.00 52.31 94 TYR A C 1
ATOM 710 O O . TYR A 1 94 ? 0.315 12.442 -0.905 1.00 52.31 94 TYR A O 1
ATOM 718 N N . GLY A 1 95 ? -0.032 14.639 -1.114 1.00 46.44 95 GLY A N 1
ATOM 719 C CA . GLY A 1 95 ? -1.285 14.685 -0.348 1.00 46.44 95 GLY A CA 1
ATOM 720 C C . GLY A 1 95 ? -2.418 13.804 -0.895 1.00 46.44 95 GLY A C 1
ATOM 721 O O . GLY A 1 95 ? -3.345 14.309 -1.523 1.00 46.44 95 GLY A O 1
ATOM 722 N N . GLY A 1 96 ? -2.352 12.502 -0.623 1.00 49.81 96 GLY A N 1
ATOM 723 C CA . GLY A 1 96 ? -3.461 11.562 -0.667 1.00 49.81 96 GLY A CA 1
ATOM 724 C C . GLY A 1 96 ? -4.242 11.564 0.638 1.00 49.81 96 GLY A C 1
ATOM 725 O O . GLY A 1 96 ? -3.836 12.197 1.609 1.00 49.81 96 GLY A O 1
ATOM 726 N N . SER A 1 97 ? -5.411 10.925 0.603 1.00 50.47 97 SER A N 1
ATOM 727 C CA . SER A 1 97 ? -6.449 10.867 1.642 1.00 50.47 97 SER A CA 1
ATOM 728 C C . SER A 1 97 ? -5.994 11.279 3.059 1.00 50.47 97 SER A C 1
ATOM 730 O O . SER A 1 97 ? -5.555 10.464 3.863 1.00 50.47 97 SER A O 1
ATOM 732 N N . ALA A 1 98 ? -6.137 12.571 3.395 1.00 48.28 98 ALA A N 1
ATOM 733 C CA . ALA A 1 98 ? -5.785 13.107 4.710 1.00 48.28 98 ALA A CA 1
ATOM 734 C C . ALA A 1 98 ? -6.547 12.357 5.818 1.00 48.28 98 ALA A C 1
ATOM 736 O O . ALA A 1 98 ? -7.718 12.642 6.093 1.00 48.28 98 ALA A O 1
ATOM 737 N N . ARG A 1 99 ? -5.894 11.392 6.476 1.00 54.25 99 ARG A N 1
ATOM 738 C CA . ARG A 1 99 ? -6.469 10.719 7.639 1.00 54.25 99 ARG A CA 1
ATOM 739 C C . ARG A 1 99 ? -6.596 11.726 8.773 1.00 54.25 99 ARG A C 1
ATOM 741 O O . ARG A 1 99 ? -5.615 12.277 9.269 1.00 54.25 99 ARG A O 1
ATOM 748 N N . ARG A 1 100 ? -7.824 11.916 9.259 1.00 46.97 100 ARG A N 1
ATOM 749 C CA . ARG A 1 100 ? -8.041 12.409 10.623 1.00 46.97 100 ARG A CA 1
ATOM 750 C C . ARG A 1 100 ? -7.397 11.378 11.548 1.00 46.97 100 ARG A C 1
ATOM 752 O O . ARG A 1 100 ? -7.893 10.258 11.631 1.00 46.97 100 ARG A O 1
ATOM 759 N N . GLN A 1 101 ? -6.287 11.732 12.195 1.00 43.16 101 GLN A N 1
ATOM 760 C CA . GLN A 1 101 ? -5.684 10.885 13.222 1.00 43.16 101 GLN A CA 1
ATOM 761 C C . GLN A 1 101 ? -6.774 10.540 14.243 1.00 43.16 101 GLN A C 1
ATOM 763 O O . GLN A 1 101 ? -7.293 11.424 14.927 1.00 43.16 101 GLN A O 1
ATOM 768 N N . ARG A 1 102 ? -7.163 9.262 14.315 1.00 43.91 102 ARG A N 1
ATOM 769 C CA . ARG A 1 102 ? -7.837 8.766 15.512 1.00 43.91 102 ARG A CA 1
ATOM 770 C C . ARG A 1 102 ? -6.769 8.755 16.606 1.00 43.91 102 ARG A C 1
ATOM 772 O O . ARG A 1 102 ? -5.639 8.368 16.303 1.00 43.91 102 ARG A O 1
ATOM 779 N N . PRO A 1 103 ? -7.066 9.207 17.834 1.00 36.09 103 PRO A N 1
ATOM 780 C CA . PRO A 1 103 ? -6.128 9.029 18.929 1.00 36.09 103 PRO A CA 1
ATOM 781 C C . PRO A 1 103 ? -5.801 7.538 19.009 1.00 36.09 103 PRO A C 1
ATOM 783 O O . PRO A 1 103 ? -6.709 6.718 19.137 1.00 36.09 103 PRO A O 1
ATOM 786 N N . SER A 1 104 ? -4.520 7.211 18.833 1.00 41.50 104 SER A N 1
ATOM 787 C CA . SER A 1 104 ? -4.002 5.862 19.034 1.00 41.50 104 SER A CA 1
ATOM 788 C C . SER A 1 104 ? -4.472 5.406 20.409 1.00 41.50 104 SER A C 1
ATOM 790 O O . SER A 1 104 ? -4.219 6.087 21.408 1.00 41.50 104 SER A O 1
ATOM 792 N N . ALA A 1 105 ? -5.210 4.299 20.457 1.00 38.78 105 ALA A N 1
ATOM 793 C CA . ALA A 1 105 ? -5.390 3.596 21.709 1.00 38.78 105 ALA A CA 1
ATOM 794 C C . ALA A 1 105 ? -3.999 3.072 22.068 1.00 38.78 105 ALA A C 1
ATOM 796 O O . ALA A 1 105 ? -3.494 2.153 21.429 1.00 38.78 105 ALA A O 1
ATOM 797 N N . ALA A 1 106 ? -3.341 3.770 22.993 1.00 29.62 106 ALA A N 1
ATOM 798 C CA . ALA A 1 106 ? -2.056 3.369 23.530 1.00 29.62 106 ALA A CA 1
ATOM 799 C C . ALA A 1 106 ? -2.120 1.890 23.937 1.00 29.62 106 ALA A C 1
ATOM 801 O O . ALA A 1 106 ? -3.060 1.477 24.622 1.00 29.62 106 ALA A O 1
ATOM 802 N N . VAL A 1 107 ? -1.136 1.124 23.466 1.00 34.56 107 VAL A N 1
ATOM 803 C CA . VAL A 1 107 ? -0.779 -0.182 24.032 1.00 34.56 107 VAL A CA 1
ATOM 804 C C . VAL A 1 107 ? -0.233 0.029 25.438 1.00 34.56 107 VAL A C 1
ATOM 806 O O . VAL A 1 107 ? 0.534 1.005 25.617 1.00 34.56 107 VAL A O 1
#